Protein AF-A0A529LDR1-F1 (afdb_monomer_lite)

Structure (mmCIF, N/CA/C/O backbone):
data_AF-A0A529LDR1-F1
#
_entry.id   AF-A0A529LDR1-F1
#
loop_
_atom_site.group_PDB
_atom_site.id
_atom_site.type_symbol
_atom_site.label_atom_id
_atom_site.label_alt_id
_atom_site.label_comp_id
_atom_site.label_asym_id
_atom_site.label_entity_id
_atom_site.label_seq_id
_atom_site.pdbx_PDB_ins_code
_atom_site.Cartn_x
_atom_site.Cartn_y
_atom_site.Cartn_z
_atom_site.occupancy
_atom_site.B_iso_or_equiv
_atom_site.auth_seq_id
_atom_site.auth_comp_id
_atom_site.auth_asym_id
_atom_site.auth_atom_id
_atom_site.pdbx_PDB_model_num
ATOM 1 N N . VAL A 1 1 ? 0.073 -5.834 -6.513 1.00 80.38 1 VAL A N 1
ATOM 2 C CA . VAL A 1 1 ? 1.080 -6.038 -7.588 1.00 80.38 1 VAL A CA 1
ATOM 3 C C . VAL A 1 1 ? 0.690 -7.141 -8.577 1.00 80.38 1 VAL A C 1
ATOM 5 O O . VAL A 1 1 ? 0.620 -6.847 -9.762 1.00 80.38 1 VAL A O 1
ATOM 8 N N . ALA A 1 2 ? 0.338 -8.359 -8.135 1.00 87.50 2 ALA A N 1
ATOM 9 C CA . ALA A 1 2 ? 0.019 -9.485 -9.036 1.00 87.50 2 ALA A CA 1
ATOM 10 C C . ALA A 1 2 ? -1.077 -9.206 -10.089 1.00 87.50 2 ALA A C 1
ATOM 12 O O . ALA A 1 2 ? -0.965 -9.670 -11.221 1.00 87.50 2 ALA A O 1
ATOM 13 N N . ARG A 1 3 ? -2.103 -8.410 -9.746 1.00 90.69 3 ARG A N 1
ATOM 14 C CA . ARG A 1 3 ? -3.172 -7.998 -10.681 1.00 90.69 3 ARG A CA 1
ATOM 15 C C . ARG A 1 3 ? -2.674 -7.176 -11.877 1.00 90.69 3 ARG A C 1
ATOM 17 O O . ARG A 1 3 ? -3.368 -7.131 -12.883 1.00 90.69 3 ARG A O 1
ATOM 24 N N . LEU A 1 4 ? -1.512 -6.530 -11.766 1.00 90.69 4 LEU A N 1
ATOM 25 C CA . LEU A 1 4 ? -0.882 -5.784 -12.859 1.00 90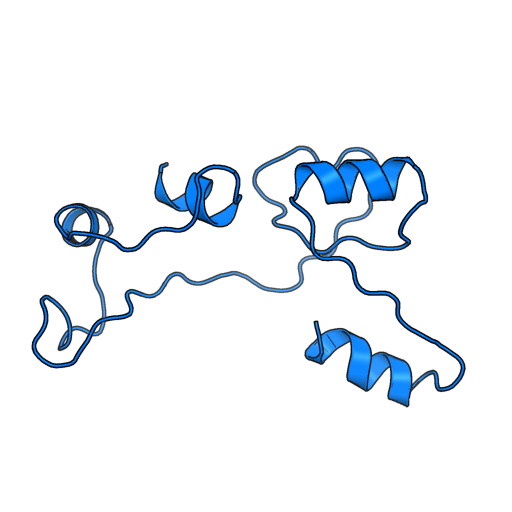.69 4 LEU A CA 1
ATOM 26 C C . LEU A 1 4 ? 0.142 -6.657 -13.590 1.00 90.69 4 LEU A C 1
ATOM 28 O O . LEU A 1 4 ? 0.116 -6.758 -14.812 1.00 90.69 4 LEU A O 1
ATOM 32 N N . THR A 1 5 ? 1.022 -7.323 -12.841 1.00 93.44 5 THR A N 1
ATOM 33 C CA . THR A 1 5 ? 2.172 -8.031 -13.420 1.00 93.44 5 THR A CA 1
ATOM 34 C C . THR A 1 5 ? 1.789 -9.326 -14.136 1.00 93.44 5 THR A C 1
ATOM 36 O O . THR A 1 5 ? 2.368 -9.638 -15.174 1.00 93.44 5 THR A O 1
ATOM 39 N N . THR A 1 6 ? 0.794 -10.065 -13.636 1.00 94.06 6 THR A N 1
ATOM 40 C CA . THR A 1 6 ? 0.361 -11.349 -14.223 1.00 94.06 6 THR A CA 1
ATOM 41 C C . THR A 1 6 ? -0.212 -11.186 -15.635 1.00 94.06 6 THR A C 1
ATOM 43 O O .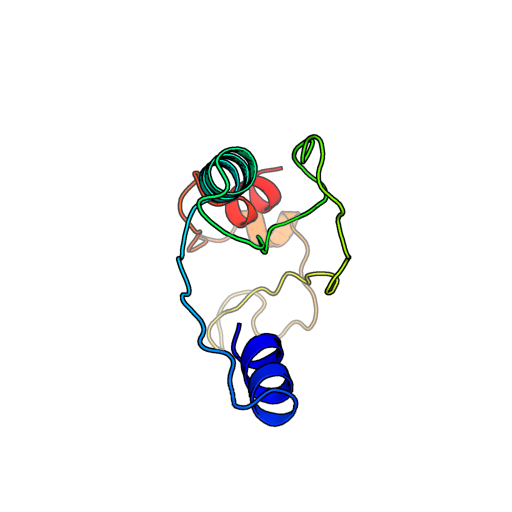 THR A 1 6 ? 0.386 -11.729 -16.565 1.00 94.06 6 THR A O 1
ATOM 46 N N . PRO A 1 7 ? -1.284 -10.392 -15.859 1.00 95.44 7 PRO A N 1
ATOM 47 C CA . PRO A 1 7 ? -1.850 -10.242 -17.202 1.00 95.44 7 PRO A CA 1
ATOM 48 C C . PRO A 1 7 ? -0.883 -9.556 -18.176 1.00 95.44 7 PRO A C 1
ATOM 50 O O . PRO A 1 7 ? -0.958 -9.778 -19.383 1.00 95.44 7 PRO A O 1
ATOM 53 N N . PHE A 1 8 ? 0.037 -8.722 -17.677 1.00 94.94 8 PHE A N 1
ATOM 54 C CA . PHE A 1 8 ? 1.060 -8.104 -18.516 1.00 94.94 8 PHE A CA 1
ATOM 55 C C . PHE A 1 8 ? 2.072 -9.136 -19.022 1.00 94.94 8 PHE A C 1
ATOM 57 O O . PHE A 1 8 ? 2.372 -9.160 -20.212 1.00 94.94 8 PHE A O 1
ATOM 64 N N . ARG A 1 9 ? 2.553 -10.031 -18.150 1.00 95.69 9 ARG A N 1
ATOM 65 C CA . ARG A 1 9 ? 3.466 -11.110 -18.547 1.00 95.69 9 ARG A CA 1
ATOM 66 C C . ARG A 1 9 ? 2.813 -12.098 -19.509 1.00 95.69 9 ARG A C 1
ATOM 68 O O . ARG A 1 9 ? 3.468 -12.546 -20.441 1.00 95.69 9 ARG A O 1
ATOM 75 N N . GLU A 1 10 ? 1.537 -12.424 -19.305 1.00 96.44 10 GLU A N 1
ATOM 76 C CA . GLU A 1 10 ? 0.783 -13.293 -20.221 1.00 96.44 10 GLU A CA 1
ATOM 77 C C . GLU A 1 10 ? 0.722 -12.709 -21.638 1.00 96.44 10 GLU A C 1
ATOM 79 O O . GLU A 1 10 ? 0.909 -13.432 -22.615 1.00 96.44 10 GLU A O 1
ATOM 84 N N . LYS A 1 11 ? 0.522 -11.390 -21.756 1.00 97.81 11 LYS A N 1
ATOM 85 C CA . LYS A 1 11 ? 0.533 -10.677 -23.044 1.00 97.81 11 LYS A CA 1
ATOM 86 C C . LYS A 1 11 ? 1.941 -10.473 -23.611 1.00 97.81 11 LYS A C 1
ATOM 88 O O . LYS A 1 11 ? 2.097 -10.392 -24.827 1.00 97.81 11 LYS A O 1
ATOM 93 N N . HIS A 1 12 ? 2.956 -10.393 -22.750 1.00 97.12 12 HIS A N 1
ATOM 94 C CA . HIS A 1 12 ? 4.345 -10.108 -23.116 1.00 97.12 12 HIS A CA 1
ATOM 95 C C . HIS A 1 12 ? 5.318 -11.105 -22.454 1.00 97.12 12 HIS A C 1
ATOM 97 O O . HIS A 1 12 ? 6.002 -10.754 -21.488 1.00 97.12 12 HIS A O 1
ATOM 103 N N . PRO A 1 13 ? 5.438 -12.345 -22.974 1.00 95.62 13 PRO A N 1
ATOM 104 C CA . PRO A 1 13 ? 6.188 -13.420 -22.309 1.00 95.62 13 PRO A CA 1
ATOM 105 C C . PRO A 1 13 ? 7.691 -13.165 -22.137 1.00 95.62 13 PRO A C 1
ATOM 107 O O . PRO A 1 13 ? 8.316 -13.771 -21.270 1.00 95.62 13 PRO A O 1
ATOM 110 N N . GLY A 1 14 ? 8.272 -12.279 -22.954 1.00 97.12 14 GLY A N 1
ATOM 111 C CA . GLY A 1 14 ? 9.684 -11.891 -22.872 1.00 97.12 14 GLY A CA 1
ATOM 112 C C . GLY A 1 14 ? 10.005 -10.890 -21.757 1.00 97.12 14 GLY A C 1
ATOM 113 O O . GLY A 1 14 ? 11.171 -10.558 -21.572 1.00 97.12 14 GLY A O 1
ATOM 114 N N . VAL A 1 15 ? 9.001 -10.393 -21.027 1.00 96.19 15 VAL A N 1
ATOM 115 C CA . VAL A 1 15 ? 9.197 -9.420 -19.947 1.00 96.19 15 VAL A CA 1
ATOM 116 C C . VAL A 1 15 ? 9.415 -10.126 -18.611 1.00 96.19 15 VAL A C 1
ATOM 118 O O . VAL A 1 15 ? 8.653 -11.011 -18.212 1.00 96.19 15 VAL A O 1
ATOM 121 N N . THR A 1 16 ? 10.430 -9.676 -17.877 1.00 94.88 16 THR A N 1
ATOM 122 C CA . THR A 1 16 ? 10.690 -10.045 -16.482 1.00 94.88 16 THR A CA 1
ATOM 123 C C . THR A 1 16 ? 10.418 -8.863 -15.560 1.00 94.88 16 THR A C 1
ATOM 125 O O . THR A 1 16 ? 10.662 -7.722 -15.936 1.00 94.88 16 THR A O 1
ATOM 128 N N . PHE A 1 17 ? 9.961 -9.127 -14.335 1.00 94.44 17 PHE A N 1
ATOM 129 C CA . PHE A 1 17 ? 9.705 -8.091 -13.333 1.00 94.44 17 PHE A CA 1
ATOM 130 C C . PHE A 1 17 ? 10.724 -8.157 -12.195 1.00 94.44 17 PHE A C 1
ATOM 132 O O . PHE A 1 17 ? 10.967 -9.233 -11.651 1.00 94.44 17 PHE A O 1
ATOM 139 N N . SER A 1 18 ? 11.233 -6.996 -11.786 1.00 95.38 18 SER A N 1
ATOM 140 C CA . SER A 1 18 ? 11.838 -6.774 -10.470 1.00 95.38 18 SER A CA 1
ATOM 141 C C . SER A 1 18 ? 10.882 -5.905 -9.655 1.00 95.38 18 SER A C 1
ATOM 143 O O . SER A 1 18 ? 10.372 -4.910 -10.166 1.00 95.38 18 SER A O 1
ATOM 145 N N . ILE A 1 19 ? 10.572 -6.302 -8.419 1.00 94.81 19 ILE A N 1
ATOM 146 C CA . ILE A 1 19 ? 9.597 -5.607 -7.567 1.00 94.81 19 ILE A CA 1
ATOM 147 C C . ILE A 1 19 ? 10.286 -5.224 -6.263 1.00 94.81 19 ILE A C 1
ATOM 149 O O . ILE A 1 19 ? 10.769 -6.090 -5.535 1.00 94.81 19 ILE A O 1
ATOM 153 N N . LEU A 1 20 ? 10.290 -3.927 -5.958 1.00 95.06 20 LEU A N 1
ATOM 154 C CA . LEU A 1 20 ? 10.874 -3.366 -4.744 1.00 95.06 20 LEU A CA 1
ATOM 155 C C . LEU A 1 20 ? 9.770 -2.744 -3.881 1.00 95.06 20 LEU A C 1
ATOM 157 O O . LEU A 1 20 ? 8.980 -1.941 -4.371 1.00 95.06 20 LEU A O 1
ATOM 161 N N . SER A 1 21 ? 9.735 -3.088 -2.592 1.00 93.00 21 SER A N 1
ATOM 162 C CA . SER A 1 21 ? 8.889 -2.409 -1.601 1.00 93.00 21 SER A CA 1
ATOM 163 C C . SER A 1 21 ? 9.678 -1.280 -0.948 1.00 93.00 21 SER A C 1
ATOM 165 O O . SER A 1 21 ? 10.733 -1.527 -0.359 1.00 93.00 21 SER A O 1
ATOM 167 N N . ARG A 1 22 ? 9.186 -0.051 -1.080 1.00 91.19 22 ARG A N 1
ATOM 168 C CA . ARG A 1 22 ? 9.825 1.183 -0.610 1.00 91.19 22 ARG A CA 1
ATOM 169 C C . ARG A 1 22 ? 8.766 2.178 -0.143 1.00 91.19 22 ARG A C 1
ATOM 171 O O . ARG A 1 22 ? 7.594 2.042 -0.497 1.00 91.19 22 ARG A O 1
ATOM 178 N N . THR A 1 23 ? 9.173 3.159 0.649 1.00 86.75 23 THR A N 1
ATOM 179 C CA . THR A 1 23 ? 8.319 4.295 1.026 1.00 86.75 23 THR A CA 1
ATOM 180 C C . THR A 1 23 ? 7.992 5.159 -0.199 1.00 86.75 23 THR A C 1
ATOM 182 O O . THR A 1 23 ? 8.697 5.114 -1.207 1.00 86.75 23 THR A O 1
ATOM 185 N N . SER A 1 24 ? 6.936 5.977 -0.133 1.00 84.88 24 SER A N 1
ATOM 186 C CA . SER A 1 24 ? 6.554 6.875 -1.240 1.00 84.88 24 SER A CA 1
ATOM 187 C C . SER A 1 24 ? 7.691 7.825 -1.646 1.00 84.88 24 SER A C 1
ATOM 189 O O . SER A 1 24 ? 7.924 8.041 -2.834 1.00 84.88 24 SER A O 1
ATOM 191 N N . ILE A 1 25 ? 8.445 8.333 -0.666 1.00 84.88 25 ILE A N 1
ATOM 192 C CA . ILE A 1 25 ? 9.599 9.223 -0.869 1.00 84.88 25 ILE A CA 1
ATOM 193 C C . ILE A 1 25 ? 10.732 8.503 -1.615 1.00 84.88 25 ILE A C 1
ATOM 195 O O . ILE A 1 25 ? 11.316 9.042 -2.559 1.00 84.88 25 ILE A O 1
ATOM 199 N N . GLU A 1 26 ? 11.034 7.266 -1.224 1.00 89.38 26 GLU A N 1
ATOM 200 C CA . GLU A 1 26 ? 12.046 6.449 -1.896 1.00 89.38 26 GLU A CA 1
ATOM 201 C C . GLU A 1 26 ? 11.615 6.075 -3.318 1.00 89.38 26 GLU A C 1
ATOM 203 O O . GLU A 1 26 ? 12.440 6.116 -4.224 1.00 89.38 26 GLU A O 1
ATOM 208 N N . VAL A 1 27 ? 10.333 5.764 -3.544 1.00 90.81 27 VAL A N 1
ATOM 209 C CA . VAL A 1 27 ? 9.802 5.490 -4.892 1.00 90.81 27 VAL A CA 1
ATOM 210 C C . VAL A 1 27 ? 10.015 6.688 -5.819 1.00 90.81 27 VAL A C 1
ATOM 212 O O . VAL A 1 27 ? 10.481 6.508 -6.943 1.00 90.81 27 VAL A O 1
ATOM 215 N N . LEU A 1 28 ? 9.726 7.908 -5.353 1.00 88.62 28 LEU A N 1
ATOM 216 C CA . LEU A 1 28 ? 9.970 9.130 -6.127 1.00 88.62 28 LEU A CA 1
ATOM 217 C C . LEU A 1 28 ? 11.460 9.338 -6.423 1.00 88.62 28 LEU A C 1
ATOM 219 O O . LEU A 1 28 ? 11.818 9.694 -7.545 1.00 88.62 28 LEU A O 1
ATOM 223 N N . SER A 1 29 ? 12.325 9.072 -5.443 1.00 90.44 29 SER A N 1
ATOM 224 C CA . SER A 1 29 ? 13.780 9.161 -5.618 1.00 90.44 29 SER A CA 1
ATOM 225 C C . SER A 1 29 ? 14.291 8.166 -6.667 1.00 90.44 29 SER A C 1
ATOM 227 O O . SER A 1 29 ? 15.029 8.552 -7.568 1.00 90.44 29 SER A O 1
ATOM 229 N N . LEU A 1 30 ? 13.854 6.904 -6.598 1.00 94.50 30 LEU A N 1
ATOM 230 C CA . LEU A 1 30 ? 14.239 5.854 -7.548 1.00 94.50 30 LEU A CA 1
ATOM 231 C C . LEU A 1 30 ? 13.757 6.163 -8.972 1.00 94.50 30 LEU A C 1
ATOM 233 O O . LEU A 1 30 ? 14.498 5.949 -9.928 1.00 94.50 30 LEU A O 1
ATOM 237 N N . LEU A 1 31 ? 12.540 6.699 -9.119 1.00 92.56 31 LEU A N 1
ATOM 238 C CA . LEU A 1 31 ? 12.026 7.160 -10.413 1.00 92.56 31 LEU A CA 1
ATOM 239 C C . LEU A 1 31 ? 12.870 8.307 -10.978 1.00 92.56 31 LEU A C 1
ATOM 241 O O . LEU A 1 31 ? 13.221 8.290 -12.155 1.00 92.56 31 LEU A O 1
ATOM 245 N N . GLY A 1 32 ? 13.215 9.292 -10.144 1.00 90.44 32 GLY A N 1
ATOM 246 C CA . GLY A 1 32 ? 14.040 10.432 -10.550 1.00 90.44 32 GLY A CA 1
ATOM 247 C C . GLY A 1 32 ? 15.465 10.045 -10.959 1.00 90.44 32 GLY A C 1
ATOM 248 O O . GLY A 1 32 ? 16.040 10.686 -11.837 1.00 90.44 32 GLY A O 1
ATOM 249 N N . ASN A 1 33 ? 16.005 8.983 -10.359 1.00 93.94 33 ASN A N 1
ATOM 250 C CA . ASN A 1 33 ? 17.332 8.445 -10.659 1.00 93.94 33 ASN A CA 1
ATOM 251 C C . ASN A 1 33 ? 17.342 7.403 -11.789 1.00 93.94 33 ASN A C 1
ATOM 253 O O . ASN A 1 33 ? 18.418 6.941 -12.160 1.00 93.94 33 ASN A O 1
ATOM 257 N N . PHE A 1 34 ? 16.179 7.047 -12.347 1.00 93.50 34 PHE A N 1
ATOM 258 C CA . PHE A 1 34 ? 16.019 5.968 -13.333 1.00 93.50 34 PHE A CA 1
ATOM 259 C C . PHE A 1 34 ? 16.413 4.571 -12.818 1.00 93.50 34 PHE A C 1
ATOM 261 O O . PHE A 1 34 ? 16.713 3.677 -13.606 1.00 93.50 34 PHE A O 1
ATOM 268 N N . ASP A 1 35 ? 16.370 4.359 -11.502 1.00 96.25 35 ASP A N 1
ATOM 269 C CA . ASP A 1 35 ? 16.612 3.051 -10.882 1.00 96.25 35 ASP A CA 1
ATOM 270 C C . ASP A 1 35 ? 15.403 2.109 -11.030 1.00 96.25 35 ASP A C 1
ATOM 272 O O . ASP A 1 35 ? 15.526 0.889 -10.897 1.00 96.25 35 ASP A O 1
ATOM 276 N N . VAL A 1 36 ? 14.216 2.674 -11.279 1.00 96.06 36 VAL A N 1
ATOM 277 C CA . VAL A 1 36 ? 12.976 1.944 -11.570 1.00 96.06 36 VAL A CA 1
ATOM 278 C C . VAL A 1 36 ? 12.222 2.596 -12.724 1.00 96.06 36 VAL A C 1
ATOM 280 O O . VAL A 1 36 ? 12.230 3.816 -12.875 1.00 96.06 36 VAL A O 1
ATOM 283 N N . ASP A 1 37 ? 11.505 1.780 -13.495 1.00 93.94 37 ASP A N 1
ATOM 284 C CA . ASP A 1 37 ? 10.712 2.253 -14.637 1.00 93.94 37 ASP A CA 1
ATOM 285 C C . ASP A 1 37 ? 9.357 2.853 -14.223 1.00 93.94 37 ASP A C 1
ATOM 287 O O . ASP A 1 37 ? 8.795 3.695 -14.923 1.00 93.94 37 ASP A O 1
ATOM 291 N N . ALA A 1 38 ? 8.791 2.389 -13.102 1.00 93.94 38 ALA A N 1
ATOM 292 C CA . ALA A 1 38 ? 7.467 2.784 -12.630 1.00 93.94 38 ALA A CA 1
ATOM 293 C C . ALA A 1 38 ? 7.354 2.700 -11.100 1.00 93.94 38 ALA A C 1
ATOM 295 O O . ALA A 1 38 ? 7.937 1.824 -10.462 1.00 93.94 38 ALA A O 1
ATOM 296 N N . GLY A 1 39 ? 6.540 3.588 -10.524 1.00 92.62 39 GLY A N 1
ATOM 297 C CA . GLY A 1 39 ? 6.195 3.602 -9.104 1.00 92.62 39 GLY A CA 1
ATOM 298 C C . GLY A 1 39 ? 4.689 3.465 -8.892 1.00 92.62 39 GLY A C 1
ATOM 299 O O . GLY A 1 39 ? 3.898 4.011 -9.656 1.00 92.62 39 GLY A O 1
ATOM 300 N N . ILE A 1 40 ? 4.290 2.744 -7.842 1.00 91.94 40 ILE A N 1
ATOM 301 C CA . ILE A 1 40 ? 2.894 2.662 -7.391 1.00 91.94 40 ILE A CA 1
ATOM 302 C C . ILE A 1 40 ? 2.822 3.342 -6.027 1.00 91.94 40 ILE A C 1
ATOM 304 O O . ILE A 1 40 ? 3.432 2.870 -5.070 1.00 91.94 40 ILE A O 1
ATOM 308 N N . THR A 1 41 ? 2.098 4.456 -5.949 1.00 88.25 41 THR A N 1
ATOM 309 C CA . THR A 1 41 ? 1.967 5.276 -4.739 1.00 88.25 41 THR A CA 1
ATOM 310 C C . THR A 1 41 ? 0.621 6.004 -4.722 1.00 88.25 41 THR A C 1
ATOM 312 O O . THR A 1 41 ? -0.082 6.045 -5.732 1.00 88.25 41 THR A O 1
ATOM 315 N N . TYR A 1 42 ? 0.278 6.587 -3.576 1.00 85.94 42 TYR A N 1
ATOM 316 C CA . TYR A 1 42 ? -0.822 7.541 -3.437 1.00 85.94 42 TYR A CA 1
ATOM 317 C C . TYR A 1 42 ? -0.528 8.821 -4.227 1.00 85.94 42 TYR A C 1
ATOM 319 O O . TYR A 1 42 ? 0.615 9.285 -4.231 1.00 85.94 42 TYR A O 1
ATOM 327 N N . LEU A 1 43 ? -1.553 9.391 -4.867 1.00 84.88 43 LEU A N 1
ATOM 328 C CA . LEU A 1 43 ? -1.412 10.559 -5.746 1.00 84.88 43 LEU A CA 1
ATOM 329 C C . LEU A 1 43 ? -1.723 11.897 -5.051 1.00 84.88 43 LEU A C 1
ATOM 331 O O . LEU A 1 43 ? -1.259 12.933 -5.514 1.00 84.88 43 LEU A O 1
ATOM 335 N N . ASP A 1 44 ? -2.468 11.881 -3.944 1.00 74.69 44 ASP A N 1
ATOM 336 C CA . ASP A 1 44 ? -3.147 13.085 -3.435 1.00 74.69 44 ASP A CA 1
ATOM 337 C C . ASP A 1 44 ? -2.288 13.976 -2.524 1.00 74.69 44 ASP A C 1
ATOM 339 O O . ASP A 1 44 ? -2.655 15.115 -2.250 1.00 74.69 44 ASP A O 1
ATOM 343 N N . ASN A 1 45 ? -1.145 13.480 -2.040 1.00 62.84 45 ASN A N 1
ATOM 344 C CA . ASN A 1 45 ? -0.490 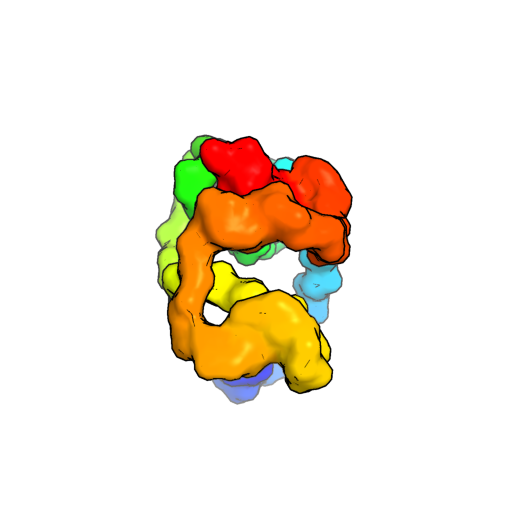14.057 -0.859 1.00 62.84 45 ASN A CA 1
ATOM 345 C C . ASN A 1 45 ? 0.907 14.650 -1.075 1.00 62.84 45 ASN A C 1
ATOM 347 O O . ASN A 1 45 ? 1.383 15.369 -0.203 1.00 62.84 45 ASN A O 1
ATOM 351 N N . GLU A 1 46 ? 1.584 14.363 -2.185 1.00 65.56 46 GLU A N 1
ATOM 352 C CA . GLU A 1 46 ? 2.933 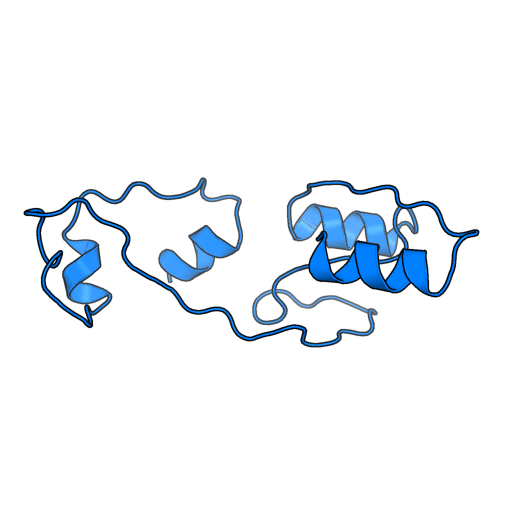14.877 -2.439 1.00 65.56 46 GLU A CA 1
ATOM 353 C C . GLU A 1 46 ? 3.052 15.270 -3.918 1.00 65.56 46 GLU A C 1
ATOM 355 O O . GLU A 1 46 ? 2.585 14.524 -4.786 1.00 65.56 46 GLU A O 1
ATOM 360 N N . PRO A 1 47 ? 3.672 16.416 -4.253 1.00 68.69 47 PRO A N 1
ATOM 361 C CA . PRO A 1 47 ? 3.924 16.767 -5.640 1.00 68.69 47 PRO A CA 1
ATOM 362 C C . PRO A 1 47 ? 4.861 15.722 -6.250 1.00 68.69 47 PRO A C 1
ATOM 364 O O . PRO A 1 47 ? 6.053 15.685 -5.957 1.00 68.69 47 PRO A O 1
ATOM 367 N N . LEU A 1 48 ? 4.326 14.887 -7.141 1.00 69.25 48 LEU A N 1
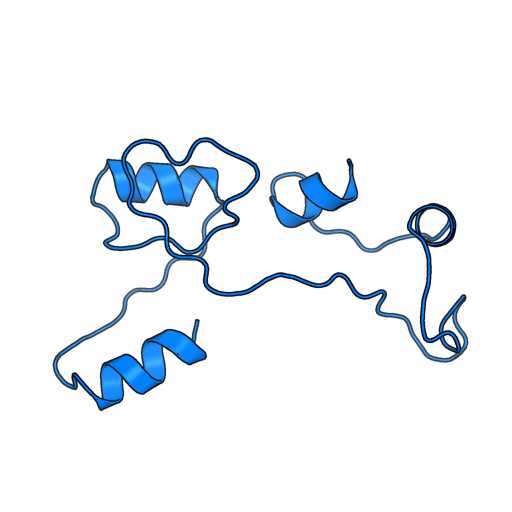ATOM 368 C CA . LEU A 1 48 ? 5.056 13.777 -7.769 1.00 69.25 48 LEU A CA 1
ATOM 369 C C . LEU A 1 48 ? 6.186 14.240 -8.717 1.00 69.25 48 LEU A C 1
ATOM 371 O O . LEU A 1 48 ? 6.876 13.424 -9.324 1.00 69.25 48 LEU A O 1
ATOM 375 N N . GLY A 1 49 ? 6.388 15.552 -8.862 1.00 74.69 49 GLY A N 1
ATOM 376 C CA . GLY A 1 49 ? 7.403 16.136 -9.728 1.00 74.69 49 GLY A CA 1
ATOM 377 C C . GLY A 1 49 ? 7.046 15.997 -11.208 1.00 74.69 49 GLY A C 1
ATOM 378 O O . GLY A 1 49 ? 5.920 16.274 -11.618 1.00 74.69 49 GLY A O 1
ATOM 379 N N . ARG A 1 50 ? 8.026 15.609 -12.032 1.00 79.56 50 ARG A N 1
ATOM 380 C CA . ARG A 1 50 ? 7.886 15.467 -13.493 1.00 79.56 50 ARG A CA 1
ATOM 381 C C . ARG A 1 50 ? 7.611 14.017 -13.887 1.00 79.56 50 ARG A C 1
ATOM 383 O O . ARG A 1 50 ? 8.387 13.418 -14.625 1.00 79.56 50 ARG A O 1
ATOM 390 N N . VAL A 1 51 ? 6.515 13.459 -13.390 1.00 84.50 51 VAL A N 1
ATOM 391 C CA . VAL A 1 51 ? 6.064 12.111 -13.760 1.00 84.50 51 VAL A CA 1
ATOM 392 C C . VAL A 1 51 ? 4.668 12.165 -14.364 1.00 84.50 51 VAL A C 1
ATOM 394 O O . VAL A 1 51 ? 3.881 13.063 -14.069 1.00 84.50 51 VAL A O 1
ATOM 397 N N . ILE A 1 52 ? 4.357 11.188 -15.212 1.00 89.44 52 ILE A N 1
ATOM 398 C CA . ILE A 1 52 ? 2.987 10.948 -15.662 1.00 89.44 52 ILE A CA 1
ATOM 399 C C . ILE A 1 52 ? 2.327 10.054 -14.615 1.00 89.44 52 ILE A C 1
ATOM 401 O O . ILE A 1 52 ? 2.809 8.953 -14.351 1.00 89.44 52 ILE A O 1
ATOM 405 N N . SER A 1 53 ? 1.233 10.520 -14.019 1.00 90.38 53 SER A N 1
ATOM 406 C CA . SER A 1 53 ? 0.430 9.734 -13.086 1.00 90.38 53 SER A CA 1
ATOM 407 C C . SER A 1 53 ? -0.783 9.125 -13.787 1.00 90.38 53 SER A C 1
ATOM 409 O O . SER A 1 53 ? -1.411 9.744 -14.647 1.00 90.38 53 SER A O 1
ATOM 411 N N . VAL A 1 54 ? -1.118 7.890 -13.409 1.00 91.62 54 VAL A N 1
ATOM 412 C CA . VAL A 1 54 ? -2.319 7.190 -13.876 1.00 91.62 54 VAL A CA 1
ATOM 413 C C . VAL A 1 54 ? -3.071 6.675 -12.649 1.00 91.62 54 VAL A C 1
ATOM 415 O O . VAL A 1 54 ? -2.504 5.872 -11.902 1.00 91.62 54 VAL A O 1
ATOM 418 N N . PRO A 1 55 ? -4.321 7.112 -12.408 1.00 91.62 55 PRO A N 1
ATOM 419 C CA . PRO A 1 55 ? -5.107 6.610 -11.288 1.00 91.62 55 PRO A CA 1
ATOM 420 C C . PRO A 1 55 ? -5.431 5.128 -11.501 1.00 91.62 55 PRO A C 1
ATOM 422 O O . PRO A 1 55 ? -5.901 4.729 -12.567 1.00 91.62 55 PRO A O 1
ATOM 425 N N . LEU A 1 56 ? -5.168 4.304 -10.483 1.00 91.75 56 LEU A N 1
ATOM 426 C CA . LEU A 1 56 ? -5.449 2.865 -10.531 1.00 91.75 56 LEU A CA 1
ATOM 427 C C . LEU A 1 56 ? -6.798 2.519 -9.897 1.00 91.75 56 LEU A C 1
ATOM 429 O O . LEU A 1 56 ? -7.537 1.704 -10.446 1.00 91.75 56 LEU A O 1
ATOM 433 N N . TYR A 1 57 ? -7.093 3.092 -8.730 1.00 90.62 57 TYR A N 1
ATOM 434 C CA . TYR A 1 57 ? -8.340 2.908 -7.989 1.00 90.62 57 TYR A CA 1
ATOM 435 C C . TYR A 1 57 ? -8.426 3.906 -6.827 1.00 90.62 57 TYR A C 1
ATOM 437 O O . TYR A 1 57 ? -7.400 4.432 -6.396 1.00 90.62 57 TYR A O 1
ATOM 445 N N . ASP A 1 58 ? -9.633 4.080 -6.286 1.00 88.81 58 ASP A N 1
ATOM 446 C CA . ASP A 1 58 ? -9.869 4.773 -5.016 1.00 88.81 58 ASP A CA 1
ATOM 447 C C . ASP A 1 58 ? -9.794 3.792 -3.844 1.00 88.81 58 ASP A C 1
ATOM 449 O O . ASP A 1 58 ? -10.400 2.712 -3.871 1.00 88.81 58 ASP A O 1
ATOM 453 N N . GLU A 1 59 ? -9.066 4.164 -2.797 1.00 86.81 59 GLU A N 1
ATOM 454 C CA . GLU A 1 59 ? -8.956 3.359 -1.585 1.00 86.81 59 GLU A CA 1
ATOM 455 C C . GLU A 1 59 ? -10.126 3.619 -0.628 1.00 86.81 59 GLU A C 1
ATOM 457 O O . GLU A 1 59 ? -10.612 4.740 -0.484 1.00 86.81 59 GLU A O 1
ATOM 462 N N . ARG A 1 60 ? -10.603 2.559 0.035 1.00 86.38 60 ARG A N 1
ATOM 463 C CA . ARG A 1 60 ? -11.676 2.636 1.032 1.00 86.38 60 ARG A CA 1
ATOM 464 C C . ARG A 1 60 ? -11.201 2.047 2.349 1.00 86.38 60 ARG A C 1
ATOM 466 O O . ARG A 1 60 ? -10.905 0.857 2.426 1.00 86.38 60 ARG A O 1
ATOM 473 N N . TYR A 1 61 ? -11.208 2.870 3.389 1.00 87.12 61 TYR A N 1
ATOM 474 C CA . TYR A 1 61 ? -10.884 2.457 4.749 1.00 87.12 61 TYR A CA 1
ATOM 475 C C . TYR A 1 61 ? -11.968 1.556 5.329 1.00 87.12 61 TYR A C 1
ATOM 477 O O . TYR A 1 61 ? -13.159 1.790 5.122 1.00 87.12 61 TYR A O 1
ATOM 485 N N . GLN A 1 62 ? -11.550 0.521 6.054 1.00 90.94 62 GLN A N 1
ATOM 486 C CA . GLN A 1 62 ? -12.431 -0.416 6.743 1.00 90.94 62 GLN A CA 1
ATOM 487 C C . GLN A 1 62 ? -11.906 -0.630 8.163 1.00 90.94 62 GLN A C 1
ATOM 489 O O . GLN A 1 62 ? -10.702 -0.798 8.359 1.00 90.94 62 GLN A O 1
ATOM 494 N N . LEU A 1 63 ? -12.807 -0.652 9.145 1.00 92.56 63 LEU A N 1
ATOM 495 C CA . LEU A 1 63 ? -12.475 -1.103 10.492 1.00 92.56 63 LEU A CA 1
ATOM 496 C C . LEU A 1 63 ? -12.535 -2.632 10.511 1.00 92.56 63 LEU A C 1
ATOM 498 O O . LEU A 1 63 ? -13.597 -3.215 10.309 1.00 92.56 63 LEU A O 1
ATOM 502 N N . ILE A 1 64 ? -11.401 -3.279 10.769 1.00 93.31 64 ILE A N 1
ATOM 503 C CA . ILE A 1 64 ? -11.334 -4.730 10.953 1.00 93.31 64 ILE A CA 1
ATOM 504 C C . ILE A 1 64 ? -11.301 -5.008 12.452 1.00 93.31 64 ILE A C 1
ATOM 506 O O . ILE A 1 64 ? -10.435 -4.503 13.163 1.00 93.31 64 ILE A O 1
ATOM 510 N N . THR A 1 65 ? -12.245 -5.810 12.937 1.00 94.38 65 THR A N 1
ATOM 511 C CA . THR A 1 65 ? -12.364 -6.145 14.358 1.00 94.38 65 THR A CA 1
ATOM 512 C C . THR A 1 65 ? -12.871 -7.574 14.541 1.00 94.38 65 THR A C 1
ATOM 514 O O . THR A 1 65 ? -13.452 -8.159 13.626 1.00 94.38 65 THR A O 1
ATOM 517 N N . ALA A 1 66 ? -12.628 -8.160 15.713 1.00 94.62 66 ALA A N 1
ATOM 518 C CA . ALA A 1 66 ? -13.138 -9.485 16.045 1.00 94.62 66 ALA A CA 1
ATOM 519 C C . ALA A 1 66 ? -14.650 -9.445 16.323 1.00 94.62 66 ALA A C 1
ATOM 521 O O . ALA A 1 66 ? -15.191 -8.428 16.758 1.00 94.62 66 ALA A O 1
ATOM 522 N N . VAL A 1 67 ? -15.335 -10.570 16.120 1.00 95.31 67 VAL A N 1
ATOM 523 C CA . VAL A 1 67 ? -16.753 -10.703 16.487 1.00 95.31 67 VAL A CA 1
ATOM 524 C C . VAL A 1 67 ? -16.922 -10.474 17.992 1.00 95.31 67 VAL A C 1
ATOM 526 O O . VAL A 1 67 ? -16.189 -11.051 18.791 1.00 95.31 67 VAL A O 1
ATOM 529 N N . GLY A 1 68 ? -17.890 -9.637 18.371 1.00 94.00 68 GLY A N 1
ATOM 530 C CA . GLY A 1 68 ? -18.171 -9.284 19.766 1.00 94.00 68 GLY A CA 1
ATOM 531 C C . GLY A 1 68 ? -17.388 -8.075 20.287 1.00 94.00 68 GLY A C 1
ATOM 532 O O . GLY A 1 68 ? -17.692 -7.586 21.373 1.00 94.00 68 GLY A O 1
ATOM 533 N N . ASN A 1 69 ? -16.427 -7.547 19.521 1.00 93.56 69 ASN A N 1
ATOM 534 C CA . ASN A 1 69 ? -15.778 -6.276 19.844 1.00 93.56 69 ASN A CA 1
ATOM 535 C C . ASN A 1 69 ? -16.692 -5.076 19.529 1.00 93.56 69 ASN A C 1
ATOM 537 O O . ASN A 1 69 ? -17.653 -5.211 18.759 1.00 93.56 69 ASN A O 1
ATOM 541 N N . PRO A 1 70 ? -16.370 -3.878 20.056 1.00 94.62 70 PRO A N 1
ATOM 542 C CA . PRO A 1 70 ? -17.063 -2.648 19.692 1.00 94.62 70 PRO A CA 1
ATOM 543 C C . PRO A 1 70 ? -17.205 -2.479 18.175 1.00 94.62 70 PRO A C 1
ATOM 545 O O . PRO A 1 70 ? -16.241 -2.655 17.427 1.00 94.62 70 PRO A O 1
ATOM 548 N N . TYR A 1 71 ? -18.423 -2.138 17.750 1.00 95.06 71 TYR A N 1
ATOM 549 C CA . TYR A 1 71 ? -18.826 -1.910 16.359 1.00 95.06 71 TYR A CA 1
ATOM 550 C C . TYR A 1 71 ? -18.719 -3.118 15.411 1.00 95.06 71 TYR A C 1
ATOM 552 O O . TYR A 1 71 ? -18.880 -2.948 14.206 1.00 95.06 71 TYR A O 1
ATOM 560 N N . SER A 1 72 ? -18.475 -4.329 15.924 1.00 95.06 72 SER A N 1
ATOM 561 C CA . SER A 1 72 ? -18.361 -5.547 15.100 1.00 95.06 72 SER A CA 1
ATOM 562 C C . SER A 1 72 ? -19.658 -5.958 14.390 1.00 95.06 72 SER A C 1
ATOM 564 O O . SER A 1 72 ? -19.610 -6.697 13.411 1.00 95.06 72 SER A O 1
ATOM 566 N N . ASP A 1 73 ? -20.802 -5.471 14.862 1.00 95.19 73 ASP A N 1
ATOM 567 C CA . ASP A 1 73 ? -22.145 -5.686 14.321 1.00 95.19 73 ASP A CA 1
ATOM 568 C C . ASP A 1 73 ? -22.631 -4.535 13.424 1.00 95.19 73 ASP A C 1
ATOM 570 O O . ASP A 1 73 ? -23.762 -4.557 12.937 1.00 95.19 73 ASP A O 1
ATOM 574 N N . ARG A 1 74 ? -21.796 -3.512 13.206 1.00 94.94 74 ARG A N 1
ATOM 575 C CA . ARG A 1 74 ? -22.170 -2.317 12.447 1.00 94.94 74 ARG A CA 1
ATOM 576 C C . ARG A 1 74 ? -21.601 -2.343 11.038 1.00 94.94 74 ARG A C 1
ATOM 578 O O . ARG A 1 74 ? -20.403 -2.503 10.839 1.00 94.94 74 ARG A O 1
ATOM 585 N N . ASP A 1 75 ? -22.448 -1.999 10.072 1.00 94.31 75 ASP A N 1
ATOM 586 C CA . ASP A 1 75 ? -22.036 -1.825 8.672 1.00 94.31 75 ASP A CA 1
ATOM 587 C C . ASP A 1 75 ? -21.178 -0.569 8.441 1.00 94.31 75 ASP A C 1
ATOM 589 O O . ASP A 1 75 ? -20.498 -0.448 7.421 1.00 94.31 75 ASP A O 1
ATOM 593 N N . LYS A 1 76 ? -21.265 0.420 9.343 1.00 94.94 76 LYS A N 1
ATOM 594 C CA . LYS A 1 76 ? -20.576 1.713 9.229 1.00 94.94 76 LYS A CA 1
ATOM 595 C C . LYS A 1 76 ? -20.200 2.276 10.594 1.00 94.94 76 LYS A C 1
ATOM 597 O O . LYS A 1 76 ? -20.970 2.187 11.553 1.00 94.94 76 LYS A O 1
ATOM 602 N N . VAL A 1 77 ? -19.055 2.948 10.613 1.00 95.31 77 VAL A N 1
ATOM 603 C CA . VAL A 1 77 ? -18.472 3.666 11.750 1.00 95.31 77 VAL A CA 1
ATOM 604 C C . VAL A 1 77 ? -17.859 4.979 11.269 1.00 95.31 77 VAL A C 1
ATOM 606 O O . VAL A 1 77 ? -17.486 5.112 10.103 1.00 95.31 77 VAL A O 1
ATOM 609 N N . THR A 1 78 ? -17.773 5.955 12.163 1.00 93.56 78 THR A N 1
ATOM 610 C CA . THR A 1 78 ? -17.176 7.272 11.916 1.00 93.56 78 THR A CA 1
ATOM 611 C C . THR A 1 78 ? -15.768 7.364 12.503 1.00 93.56 78 THR A C 1
ATOM 613 O O . THR A 1 78 ? -15.438 6.675 13.465 1.00 93.56 78 THR A O 1
ATOM 616 N N . TRP A 1 79 ? -14.940 8.275 11.986 1.00 91.12 79 TRP A N 1
ATOM 617 C CA . TRP A 1 79 ? -13.605 8.530 12.542 1.00 91.12 79 TRP A CA 1
ATOM 618 C C . TRP A 1 79 ? -13.632 8.937 14.022 1.00 91.12 79 TRP A C 1
ATOM 620 O O . TRP A 1 79 ? -12.777 8.504 14.790 1.00 91.12 79 TRP A O 1
ATOM 630 N N . ALA A 1 80 ? -14.643 9.703 14.444 1.00 92.56 80 ALA A N 1
ATOM 631 C CA . ALA A 1 80 ? -14.811 10.103 15.841 1.00 92.56 80 ALA A CA 1
ATOM 632 C C . ALA A 1 80 ? -15.095 8.910 16.772 1.00 92.56 80 ALA A C 1
ATOM 634 O O . ALA A 1 80 ? -14.630 8.894 17.906 1.00 92.56 80 ALA A O 1
ATOM 635 N N . GLU A 1 81 ? -15.831 7.903 16.298 1.00 94.06 81 GLU A N 1
ATOM 636 C CA . GLU A 1 81 ? -16.090 6.667 17.046 1.00 94.06 81 GLU A CA 1
ATOM 637 C C . GLU A 1 81 ? -14.849 5.767 17.099 1.00 94.06 81 GLU A C 1
ATOM 639 O O . GLU A 1 81 ? -14.537 5.200 18.146 1.00 94.06 81 GLU A O 1
ATOM 644 N N . ILE A 1 82 ? -14.143 5.641 15.970 1.00 93.19 82 ILE A N 1
ATOM 645 C CA . ILE A 1 82 ? -12.950 4.794 15.834 1.00 93.19 82 ILE A CA 1
ATOM 646 C C . ILE A 1 82 ? -11.782 5.347 16.664 1.00 93.19 82 ILE A C 1
ATOM 648 O O . ILE A 1 82 ? -11.025 4.562 17.230 1.00 93.19 82 ILE A O 1
ATOM 652 N N . SER A 1 83 ? -11.649 6.674 16.790 1.00 90.50 83 SER A N 1
ATOM 653 C CA . SER A 1 83 ? -10.551 7.318 17.534 1.00 90.50 83 SER A CA 1
ATOM 654 C C . SER A 1 83 ? -10.534 6.998 19.032 1.00 90.50 83 SER A C 1
ATOM 656 O O . SER A 1 83 ? -9.513 7.187 19.686 1.00 90.50 83 SER A O 1
ATOM 658 N N . GLN A 1 84 ? -11.647 6.500 19.578 1.00 92.38 84 GLN A N 1
ATOM 659 C CA . GLN A 1 84 ? -11.750 6.084 20.979 1.00 92.38 84 GLN A CA 1
ATOM 660 C C . GLN A 1 84 ? -11.261 4.646 21.216 1.00 92.38 84 GLN A C 1
ATOM 662 O O . GLN A 1 84 ? -11.179 4.203 22.362 1.00 92.38 84 GLN A O 1
ATOM 667 N N . LEU A 1 85 ? -10.967 3.891 20.153 1.00 93.31 85 LEU A N 1
ATOM 668 C CA . LEU A 1 85 ? -10.507 2.509 20.250 1.00 93.31 85 LEU A CA 1
ATOM 669 C C . LEU A 1 85 ? -8.976 2.434 20.369 1.00 93.31 85 LEU A C 1
ATOM 671 O O . LEU A 1 85 ? -8.264 3.263 19.802 1.00 93.31 85 LEU A O 1
ATOM 675 N N . PRO A 1 86 ? -8.435 1.400 21.035 1.00 91.81 86 PRO A N 1
ATOM 676 C CA . PRO A 1 86 ? -7.010 1.098 20.975 1.00 91.81 86 PRO A CA 1
ATOM 677 C C . PRO A 1 86 ? -6.664 0.504 19.600 1.00 91.81 86 PRO A C 1
ATOM 679 O O . PRO A 1 86 ? -6.751 -0.705 19.384 1.00 91.81 86 PRO A O 1
ATOM 682 N N . LEU A 1 87 ? -6.312 1.365 18.645 1.00 91.44 87 LEU A N 1
ATOM 683 C CA . LEU A 1 87 ? -6.046 0.971 17.261 1.00 91.44 87 LEU A CA 1
ATOM 684 C C . LEU A 1 87 ? -4.660 0.336 17.094 1.00 91.44 87 LEU A C 1
ATOM 686 O O . LEU A 1 87 ? -3.651 0.851 17.576 1.00 91.44 87 LEU A O 1
ATOM 690 N N . CYS A 1 88 ? -4.603 -0.756 16.329 1.00 90.94 88 CYS A N 1
ATOM 691 C CA . CYS A 1 88 ? -3.353 -1.291 15.798 1.00 90.94 88 CYS A CA 1
ATOM 692 C C . CYS A 1 88 ? -3.043 -0.576 14.477 1.00 90.94 88 CYS A C 1
ATOM 694 O O . CYS A 1 88 ? -3.617 -0.899 13.437 1.00 90.94 88 CYS A O 1
ATOM 696 N N . LEU A 1 89 ? -2.187 0.445 14.539 1.00 89.00 89 LEU A N 1
ATOM 697 C CA . LEU A 1 89 ? -1.853 1.297 13.399 1.00 89.00 89 LEU A CA 1
ATOM 698 C C . LEU A 1 89 ? -0.490 0.940 12.798 1.00 89.00 89 LEU A C 1
ATOM 700 O O . LEU A 1 89 ? 0.402 0.433 13.478 1.00 89.00 89 LEU A O 1
ATOM 704 N N . LEU A 1 90 ? -0.324 1.263 11.516 1.00 85.75 90 LEU A N 1
ATOM 705 C CA . LEU A 1 90 ? 0.967 1.215 10.830 1.00 85.75 90 LEU A CA 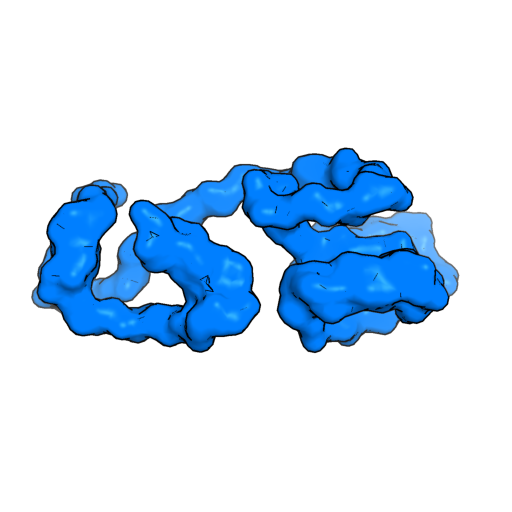1
ATOM 706 C C . LEU A 1 90 ? 1.936 2.270 11.392 1.00 85.75 90 LEU A C 1
ATOM 708 O O . LEU A 1 90 ? 1.537 3.210 12.092 1.00 85.75 90 LEU A O 1
ATOM 712 N N . THR A 1 91 ? 3.220 2.128 11.069 1.00 84.75 91 THR A N 1
ATOM 713 C CA . THR A 1 91 ? 4.256 3.076 11.490 1.00 84.75 91 THR A CA 1
ATOM 714 C C . THR A 1 91 ? 4.065 4.456 10.829 1.00 84.75 91 THR A C 1
ATOM 716 O O . THR A 1 91 ? 3.530 4.534 9.720 1.00 84.75 91 THR A O 1
ATOM 719 N N . PRO A 1 92 ? 4.457 5.566 11.495 1.00 82.88 92 PRO A N 1
ATOM 720 C CA . PRO A 1 92 ? 4.195 6.936 11.018 1.00 82.88 92 PRO A CA 1
ATOM 721 C C . PRO A 1 92 ? 4.816 7.308 9.665 1.00 82.88 92 PRO A C 1
ATOM 723 O O . PRO A 1 92 ? 4.360 8.245 9.016 1.00 82.88 92 PRO A O 1
ATOM 726 N N . ASP A 1 93 ? 5.856 6.597 9.235 1.00 78.69 93 ASP A N 1
ATOM 727 C CA . ASP A 1 93 ? 6.523 6.798 7.947 1.00 78.69 93 ASP A CA 1
ATOM 728 C C . ASP A 1 93 ? 5.676 6.322 6.753 1.00 78.69 93 ASP A C 1
ATOM 730 O O . ASP A 1 93 ? 5.913 6.732 5.615 1.00 78.69 93 ASP A O 1
ATOM 734 N N . MET A 1 94 ? 4.654 5.494 6.989 1.00 80.00 94 MET A N 1
ATOM 735 C CA . MET A 1 94 ? 3.768 5.026 5.931 1.00 80.00 94 MET A CA 1
ATOM 736 C C . MET A 1 94 ? 2.728 6.087 5.562 1.00 80.00 94 MET A C 1
ATOM 738 O O . MET A 1 94 ? 1.976 6.568 6.407 1.00 80.00 94 MET A O 1
ATOM 742 N N . GLN A 1 95 ? 2.587 6.381 4.267 1.00 77.44 95 GLN A N 1
ATOM 743 C CA . GLN A 1 95 ? 1.615 7.375 3.795 1.00 77.44 95 GLN A CA 1
ATOM 744 C C . GLN A 1 95 ? 0.177 7.060 4.236 1.00 77.44 95 GLN A C 1
ATOM 746 O O . GLN A 1 95 ? -0.557 7.964 4.620 1.00 77.44 95 GLN A O 1
ATOM 751 N N . ASN A 1 96 ? -0.201 5.777 4.250 1.00 79.69 96 ASN A N 1
ATOM 752 C CA . ASN A 1 96 ? -1.521 5.349 4.715 1.00 79.69 96 ASN A CA 1
ATOM 753 C C . ASN A 1 96 ? -1.774 5.741 6.183 1.00 79.69 96 ASN A C 1
ATOM 755 O O . ASN A 1 96 ? -2.868 6.148 6.556 1.00 79.69 96 ASN A O 1
ATOM 759 N N . ARG A 1 97 ? -0.730 5.672 7.017 1.00 85.19 97 ARG A N 1
ATOM 760 C CA . ARG A 1 97 ? -0.800 6.093 8.414 1.00 85.19 97 ARG A CA 1
ATOM 761 C C . ARG A 1 97 ? -0.984 7.604 8.539 1.00 85.19 97 ARG A C 1
ATOM 763 O O . ARG A 1 97 ? -1.815 8.039 9.325 1.00 85.19 97 ARG A O 1
ATOM 770 N N . ARG A 1 98 ? -0.262 8.392 7.737 1.00 79.75 98 ARG A N 1
ATOM 771 C CA . ARG A 1 98 ? -0.384 9.860 7.733 1.00 79.75 98 ARG A CA 1
ATOM 772 C C . ARG A 1 98 ? -1.791 10.335 7.363 1.00 79.75 98 ARG A C 1
ATOM 774 O O . ARG A 1 98 ? -2.217 11.348 7.894 1.00 79.75 98 ARG A O 1
ATOM 781 N N . ILE A 1 99 ? -2.499 9.616 6.487 1.00 80.62 99 ILE A N 1
ATOM 782 C CA . ILE A 1 99 ? -3.895 9.929 6.129 1.00 80.62 99 ILE A CA 1
ATOM 783 C C . ILE A 1 99 ? -4.834 9.710 7.323 1.00 80.62 99 ILE A C 1
ATOM 785 O O . ILE A 1 99 ? -5.759 10.483 7.512 1.00 80.62 99 ILE A O 1
ATOM 789 N N . ILE A 1 100 ? -4.587 8.678 8.136 1.00 83.69 100 ILE A N 1
ATOM 790 C CA . ILE A 1 100 ? -5.393 8.378 9.332 1.00 83.69 100 ILE A CA 1
ATOM 791 C C . ILE A 1 100 ? -5.166 9.411 10.448 1.00 83.69 100 ILE A C 1
ATOM 793 O O . ILE A 1 100 ? -6.075 9.666 11.232 1.00 83.69 100 ILE A O 1
ATOM 797 N N . ASP A 1 101 ? -3.959 9.975 10.544 1.00 80.50 101 ASP A N 1
ATOM 798 C CA . ASP A 1 101 ? -3.611 10.969 11.569 1.00 80.50 101 ASP A CA 1
ATOM 799 C C . ASP A 1 101 ? -4.132 12.395 11.247 1.00 80.50 101 ASP A C 1
ATOM 801 O O . ASP A 1 101 ? -4.030 13.272 12.108 1.00 80.50 101 ASP A O 1
ATOM 805 N N . GLN A 1 102 ? -4.640 12.644 10.029 1.00 70.94 102 GLN A N 1
ATOM 806 C CA . GLN A 1 102 ? -5.221 13.929 9.593 1.00 70.94 102 GLN A CA 1
ATOM 807 C C . GLN A 1 102 ? -6.715 14.025 9.916 1.00 70.94 102 GLN A C 1
ATOM 809 O O . GLN A 1 102 ? -7.131 15.123 10.353 1.00 70.94 102 GLN A O 1
#

pLDDT: mean 89.24, std 7.27, range [62.84, 97.81]

Radius of gyration: 17.97 Å; chains: 1; bounding box: 40×30×44 Å

Foldseek 3Di:
DCVPPVVVCVVPVPDDDDDDDDAPVVQLVCCVVVVDPDDDDDDPDDDSPPDDDDDDDDDDDDDDDDPPDPCNVPPDDDLVRCVPDPDPADDPSHPVRVVSVD

Secondary structure (DSSP, 8-state):
-HHHHHHHHHH-TT---------HHHHHHHHHTTS-S-----SSSS---S----------------TTSTTTT-S---HHHHTTS---PPPTTSHHHHHHT-

Sequence (102 aa):
VARLTTPFREKHPGVTFSILSRTSIEVLSLLGNFDVDAGITYLDNEPLGRVISVPLYDERYQLITAVGNPYSDRDKVTWAEISQLPLCLLTPDMQNRRIIDQ